Protein AF-A0A969XTC1-F1 (afdb_monomer)

pLDDT: mean 70.66, std 17.31, range [36.25, 94.62]

Sequence (111 aa):
MAYCEKIKRSIEVDVSPEEANQEWTQFIVYTFFLPDQTPSVREAEPDEGLVRMEELGPDRTRVTVDLNYCPQWEDIQDEREIADASRHLDWVLARYKEFLESRRVRMRKAA

Radius of gyration: 15.82 Å; Cα contacts (8 Å, |Δi|>4): 126; chains: 1; bounding box: 40×29×42 Å

Foldseek 3Di:
DFDWDKQKDKDKAQAALVLLVVVVVVLCCVVPPPDDDDDDPPDPPPDDKDWDWDDPDRRMTMIMIIGGDTDPDPPCPDPPVVVVVNVVVVVSVVVSRCVRVVVVVVVVVVD

Secondary structure (DSSP, 8-state):
----EEEEEEEEESS-HHHHHHHHHHHHIIIIIS-SS--------TTSEEEEEEEEETTEEEEEEEEEE--S-TT---HHHHHHHHHHHHHHHHHHHHHHHHHHHHHHH--

Solvent-accessible surface area (backbone atoms only — not comparable to full-atom values): 6701 Å² total; per-residue (Å²): 129,70,69,64,47,80,50,73,51,73,50,78,36,80,38,28,47,67,58,54,54,59,49,48,60,52,50,48,47,55,73,74,71,50,91,81,88,82,95,76,86,80,69,78,74,92,81,51,64,52,76,45,72,41,75,76,47,90,48,23,17,36,44,33,43,37,35,62,47,57,60,94,52,89,82,67,84,45,70,62,55,58,49,49,53,50,53,48,51,52,51,53,53,51,54,50,44,51,54,58,46,55,51,49,58,53,55,67,73,75,110

Nearest PDB structures (foldseek):
  6vxm-assembly1_A  TM=6.511E-01  e=8.957E-02  Arabidopsis thaliana
  6vxn-assembly1_A  TM=5.785E-01  e=4.104E-02  Arabidopsis thaliana
  2wql-assembly1_A  TM=5.773E-01  e=1.162E-01  Daucus carota
  6lyp-assembly1_A  TM=5.821E-01  e=4.555E-01  Arabidopsis thaliana
  3r6p-assembly1_A  TM=6.163E-01  e=3.004E+00  Arabidopsis thaliana

Mean predicted aligned error: 9.91 Å

Structure (mmCIF, N/CA/C/O backbone):
data_AF-A0A969XTC1-F1
#
_entry.id   AF-A0A969XTC1-F1
#
loop_
_atom_site.group_PDB
_atom_site.id
_atom_site.type_symbol
_atom_site.label_atom_id
_atom_site.label_alt_id
_atom_site.label_comp_id
_atom_site.label_asym_id
_atom_site.label_entity_id
_atom_site.label_seq_id
_atom_site.pdbx_PDB_ins_code
_atom_site.Cartn_x
_atom_site.Cartn_y
_atom_site.Cartn_z
_atom_site.occupancy
_atom_site.B_iso_or_equiv
_atom_site.auth_seq_id
_atom_site.auth_comp_id
_atom_site.auth_asym_id
_atom_site.auth_atom_id
_atom_site.pdbx_PDB_model_num
ATOM 1 N N . MET A 1 1 ? 25.330 6.945 -17.212 1.00 48.72 1 MET A N 1
ATOM 2 C CA . MET A 1 1 ? 24.461 7.708 -16.280 1.00 48.72 1 MET A CA 1
ATOM 3 C C . MET A 1 1 ? 23.277 6.809 -15.978 1.00 48.72 1 MET A C 1
ATOM 5 O O . MET A 1 1 ? 22.452 6.628 -16.864 1.00 48.72 1 MET A O 1
ATOM 9 N N . ALA A 1 2 ? 23.237 6.198 -14.792 1.00 54.16 2 ALA A N 1
ATOM 10 C CA . ALA A 1 2 ? 22.122 5.346 -14.386 1.00 54.16 2 ALA A CA 1
ATOM 11 C C . ALA A 1 2 ? 20.817 6.165 -14.391 1.00 54.16 2 ALA A C 1
ATOM 13 O O . ALA A 1 2 ? 20.752 7.238 -13.789 1.00 54.16 2 ALA A O 1
ATOM 14 N N . TYR A 1 3 ? 19.813 5.707 -15.138 1.00 60.09 3 TYR A N 1
ATOM 15 C CA . TYR A 1 3 ? 18.510 6.359 -15.243 1.00 60.09 3 TYR A CA 1
ATOM 16 C C . TYR A 1 3 ? 17.619 5.865 -14.103 1.00 60.09 3 TYR A C 1
ATOM 18 O O . TYR A 1 3 ? 17.188 4.718 -14.128 1.00 60.09 3 TYR A O 1
ATOM 26 N N . CYS A 1 4 ? 1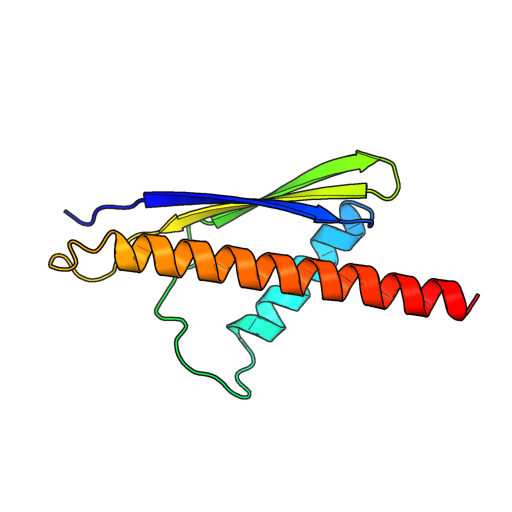7.367 6.704 -13.099 1.00 66.06 4 CYS A N 1
ATOM 27 C CA . CYS A 1 4 ? 16.456 6.363 -12.009 1.00 66.06 4 CYS A CA 1
ATOM 28 C C . CYS A 1 4 ? 15.024 6.799 -12.343 1.00 66.06 4 CYS A C 1
ATOM 30 O O . CYS A 1 4 ? 14.796 7.963 -12.679 1.00 66.06 4 CYS A O 1
ATOM 32 N N . GLU A 1 5 ? 14.066 5.884 -12.209 1.00 71.12 5 GLU A N 1
ATOM 33 C CA . GLU A 1 5 ? 12.640 6.135 -12.422 1.00 71.12 5 GLU A CA 1
ATOM 34 C C . GLU A 1 5 ? 11.890 6.144 -11.086 1.00 71.12 5 GLU A C 1
ATOM 36 O O . GLU A 1 5 ? 12.074 5.270 -10.235 1.00 71.12 5 GLU A O 1
ATOM 41 N N . LYS A 1 6 ? 10.985 7.112 -10.910 1.00 74.56 6 LYS A N 1
ATOM 42 C CA . LYS A 1 6 ? 10.124 7.181 -9.723 1.00 74.56 6 LYS A CA 1
ATOM 43 C C . LYS A 1 6 ? 8.865 6.348 -9.923 1.00 74.56 6 LYS A C 1
ATOM 45 O O . LYS A 1 6 ? 7.954 6.744 -10.649 1.00 74.56 6 LYS A O 1
ATOM 50 N N . ILE A 1 7 ? 8.778 5.227 -9.217 1.00 78.75 7 ILE A N 1
ATOM 51 C CA . ILE A 1 7 ? 7.616 4.342 -9.224 1.00 78.75 7 ILE A CA 1
ATOM 52 C C . ILE A 1 7 ? 6.756 4.656 -8.001 1.00 78.75 7 ILE A C 1
ATOM 54 O O . ILE A 1 7 ? 7.129 4.381 -6.863 1.00 78.75 7 ILE A O 1
ATOM 58 N N . LYS A 1 8 ? 5.562 5.204 -8.239 1.00 84.06 8 LYS A N 1
ATOM 59 C CA . LYS A 1 8 ? 4.586 5.505 -7.186 1.00 84.06 8 LYS A CA 1
ATOM 60 C C . LYS A 1 8 ? 3.361 4.607 -7.299 1.00 84.06 8 LYS A C 1
ATOM 62 O O . LYS A 1 8 ? 2.726 4.546 -8.359 1.00 84.06 8 LYS A O 1
ATOM 67 N N . ARG A 1 9 ? 2.990 3.963 -6.191 1.00 87.25 9 ARG A N 1
ATOM 68 C CA . ARG A 1 9 ? 1.772 3.150 -6.071 1.00 87.25 9 ARG A CA 1
ATOM 69 C C . ARG A 1 9 ? 1.043 3.413 -4.771 1.00 87.25 9 ARG A C 1
ATOM 71 O O . ARG A 1 9 ? 1.660 3.737 -3.761 1.00 87.25 9 ARG A O 1
ATOM 78 N N . SER A 1 10 ? -0.278 3.292 -4.810 1.00 90.19 10 SER A N 1
ATOM 79 C CA . SER A 1 10 ? -1.122 3.489 -3.641 1.00 90.19 10 SER A CA 1
ATOM 80 C C . SER A 1 10 ? -2.253 2.477 -3.574 1.00 90.19 10 SER A C 1
ATOM 82 O O . SER A 1 10 ? -2.790 2.043 -4.592 1.00 90.19 10 SER A O 1
ATOM 84 N N . ILE A 1 11 ? -2.623 2.129 -2.348 1.00 93.00 11 ILE A N 1
ATOM 85 C CA . ILE A 1 11 ? -3.764 1.277 -2.022 1.00 93.00 11 ILE A CA 1
ATOM 86 C C . ILE A 1 11 ? -4.555 1.909 -0.881 1.00 93.00 11 ILE A C 1
ATOM 88 O O . ILE A 1 11 ? -4.010 2.648 -0.063 1.00 93.00 11 ILE A O 1
ATOM 92 N N . GLU A 1 12 ? -5.842 1.598 -0.804 1.00 94.56 12 GLU A N 1
ATOM 93 C CA . GLU A 1 12 ? -6.670 1.915 0.359 1.00 94.56 12 GLU A CA 1
ATOM 94 C C . GLU A 1 12 ? -6.879 0.637 1.166 1.00 94.56 12 GLU A C 1
ATOM 96 O O . GLU A 1 12 ? -7.240 -0.398 0.599 1.00 94.56 12 GLU A O 1
ATOM 101 N N . VAL A 1 13 ? -6.641 0.710 2.471 1.00 92.19 13 VAL A N 1
ATOM 102 C CA . VAL A 1 13 ? -6.779 -0.402 3.414 1.00 92.19 13 VAL A CA 1
ATOM 103 C C . VAL A 1 13 ? -7.771 -0.033 4.507 1.00 92.19 13 VAL A C 1
ATOM 105 O O . VAL A 1 13 ? -7.798 1.105 4.984 1.00 92.19 13 VAL A O 1
ATOM 108 N N . ASP A 1 14 ? -8.572 -1.008 4.919 1.00 92.31 14 ASP A N 1
ATOM 109 C CA . ASP A 1 14 ? -9.565 -0.833 5.975 1.00 92.31 14 ASP A CA 1
ATOM 110 C C . ASP A 1 14 ? -8.947 -1.119 7.349 1.00 92.31 14 ASP A C 1
ATOM 112 O O . ASP A 1 14 ? -9.392 -2.023 8.056 1.00 92.31 14 ASP A O 1
ATOM 116 N N . VAL A 1 15 ? -7.899 -0.379 7.720 1.00 88.88 15 VAL A N 1
ATOM 117 C CA . VAL A 1 15 ? -7.300 -0.330 9.068 1.00 88.88 15 VAL A CA 1
ATOM 118 C C . VAL A 1 15 ? -6.888 1.109 9.402 1.00 88.88 15 VAL A C 1
ATOM 120 O O . VAL A 1 15 ? -6.800 1.954 8.504 1.00 88.88 15 VAL A O 1
ATOM 123 N N . SER A 1 16 ? -6.641 1.404 10.682 1.00 90.44 16 SER A N 1
ATOM 124 C CA . SER A 1 16 ? -6.140 2.720 11.100 1.00 90.44 16 SER A CA 1
ATOM 125 C C . SER A 1 16 ? -4.708 2.965 10.586 1.00 90.44 16 SER A C 1
ATOM 127 O O . SER A 1 16 ? -3.979 2.001 10.318 1.00 90.44 16 SER A O 1
ATOM 129 N N . PRO A 1 17 ? -4.260 4.231 10.472 1.00 87.69 17 PRO A N 1
ATOM 130 C CA . PRO A 1 17 ? -2.906 4.528 10.003 1.00 87.69 17 PRO A CA 1
ATOM 131 C C . PRO A 1 17 ? -1.816 3.956 10.911 1.00 87.69 17 PRO A C 1
ATOM 133 O O . PRO A 1 17 ? -0.748 3.574 10.437 1.00 87.69 17 PRO A O 1
ATOM 136 N N . GLU A 1 18 ? -2.093 3.870 12.214 1.00 86.88 18 GLU A N 1
ATOM 137 C CA . GLU A 1 18 ? -1.184 3.283 13.195 1.00 86.88 18 GLU A CA 1
ATOM 138 C C . GLU A 1 18 ? -0.996 1.780 12.954 1.00 86.88 18 GLU A C 1
ATOM 140 O O . GLU A 1 18 ? 0.141 1.315 12.861 1.00 86.88 18 GLU A O 1
ATOM 145 N N . GLU A 1 19 ? -2.093 1.037 12.772 1.00 86.81 19 GLU A N 1
ATOM 146 C CA . GLU A 1 19 ? -2.059 -0.401 12.478 1.00 86.81 19 GLU A CA 1
ATOM 147 C C . GLU A 1 19 ? -1.365 -0.658 11.131 1.00 86.81 19 GLU A C 1
ATOM 149 O O . GLU A 1 19 ? -0.459 -1.487 11.044 1.00 86.81 19 GLU A O 1
ATOM 154 N N . ALA A 1 20 ? -1.691 0.132 10.100 1.00 86.69 20 ALA A N 1
ATOM 155 C CA . ALA A 1 20 ? -1.016 0.067 8.804 1.00 86.69 20 ALA A CA 1
ATOM 156 C C . ALA A 1 20 ? 0.493 0.355 8.896 1.00 86.69 20 ALA A C 1
ATOM 158 O O . ALA A 1 20 ? 1.269 -0.210 8.132 1.00 86.69 20 ALA A O 1
ATOM 159 N N . ASN A 1 21 ? 0.945 1.229 9.793 1.00 85.56 21 ASN A N 1
ATOM 160 C CA . ASN A 1 21 ? 2.369 1.525 9.940 1.00 85.56 21 ASN A CA 1
ATOM 161 C C . ASN A 1 21 ? 3.121 0.418 10.700 1.00 85.56 21 ASN A C 1
ATOM 163 O O . ASN A 1 21 ? 4.220 0.017 10.308 1.00 85.56 21 ASN A O 1
ATOM 167 N N . GLN A 1 22 ? 2.524 -0.097 11.777 1.00 84.50 22 GLN A N 1
ATOM 168 C CA . GLN A 1 22 ? 3.113 -1.171 12.583 1.00 84.50 22 GLN A CA 1
ATOM 169 C C . GLN A 1 22 ? 3.299 -2.455 11.762 1.00 84.50 22 GLN A C 1
ATOM 171 O O . GLN A 1 22 ? 4.363 -3.078 11.793 1.00 84.50 22 GLN A O 1
ATOM 176 N N . GLU A 1 23 ? 2.284 -2.822 10.985 1.00 81.94 23 GLU A N 1
ATOM 177 C CA . GLU A 1 23 ? 2.268 -4.059 10.206 1.00 81.94 23 GLU A CA 1
ATOM 178 C C . GLU A 1 23 ? 3.134 -3.972 8.941 1.00 81.94 23 GLU A C 1
ATOM 180 O O . GLU A 1 23 ? 3.704 -4.982 8.527 1.00 81.94 23 GLU A O 1
ATOM 185 N N . TRP A 1 24 ? 3.328 -2.777 8.367 1.00 82.00 24 TRP A N 1
ATOM 186 C CA . TRP A 1 24 ? 4.229 -2.574 7.225 1.00 82.00 24 TRP A CA 1
ATOM 187 C C . TRP A 1 24 ? 5.658 -3.013 7.555 1.00 82.00 24 TRP A C 1
ATOM 189 O O . TRP A 1 24 ? 6.291 -3.739 6.787 1.00 82.00 24 TRP A O 1
ATOM 199 N N . THR A 1 25 ? 6.144 -2.635 8.741 1.00 72.44 25 THR A N 1
ATOM 200 C CA . THR A 1 25 ? 7.478 -3.020 9.223 1.00 72.44 25 THR A CA 1
ATOM 201 C C . THR A 1 25 ? 7.620 -4.540 9.307 1.00 72.44 25 THR A C 1
ATOM 203 O O . THR A 1 25 ? 8.620 -5.099 8.858 1.00 72.44 25 THR A O 1
ATOM 206 N N . GLN A 1 26 ? 6.605 -5.232 9.835 1.00 62.62 26 GLN A N 1
ATOM 207 C CA . GLN A 1 26 ? 6.617 -6.693 9.925 1.00 62.62 26 GLN A CA 1
ATOM 208 C C . GLN A 1 26 ? 6.563 -7.338 8.538 1.00 62.62 26 GLN A C 1
ATOM 210 O O . GLN A 1 26 ? 7.337 -8.248 8.247 1.00 62.62 26 GLN A O 1
ATOM 215 N N . PHE A 1 27 ? 5.690 -6.843 7.663 1.00 67.81 27 PHE A N 1
ATOM 216 C CA . PHE A 1 27 ? 5.518 -7.358 6.312 1.00 67.81 27 PHE A CA 1
ATOM 217 C C . PHE A 1 27 ? 6.804 -7.258 5.482 1.00 67.81 27 PHE A C 1
ATOM 219 O O . PHE A 1 27 ? 7.156 -8.227 4.811 1.00 67.81 27 PHE A O 1
ATOM 226 N N . ILE A 1 28 ? 7.543 -6.145 5.570 1.00 66.31 28 ILE A N 1
ATOM 227 C CA . ILE A 1 28 ? 8.838 -5.999 4.889 1.00 66.31 28 ILE A CA 1
ATOM 228 C C . ILE A 1 28 ? 9.861 -7.011 5.415 1.00 66.31 28 ILE A C 1
ATOM 230 O O . ILE A 1 28 ? 10.515 -7.682 4.619 1.00 66.31 28 IL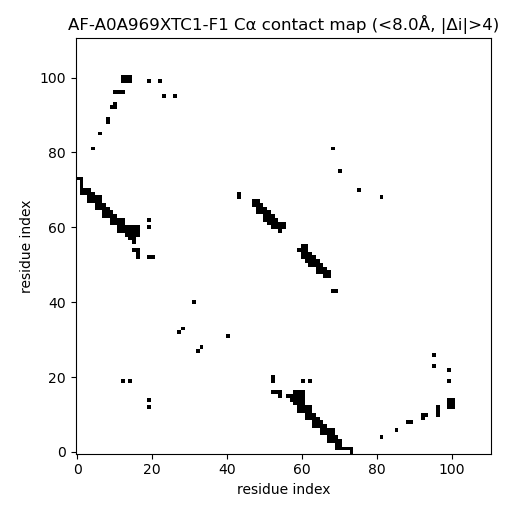E A O 1
ATOM 234 N N . VAL A 1 29 ? 9.971 -7.184 6.736 1.00 55.53 29 VAL A N 1
ATOM 235 C CA . VAL A 1 29 ? 10.903 -8.156 7.337 1.00 55.53 29 VAL A CA 1
ATOM 236 C C . VAL A 1 29 ? 10.588 -9.584 6.882 1.00 55.53 29 VAL A C 1
ATOM 238 O O . VAL A 1 29 ? 11.487 -10.310 6.461 1.00 55.53 29 VAL A O 1
ATOM 241 N N . TYR A 1 30 ? 9.315 -9.982 6.897 1.00 51.31 30 TYR A N 1
ATOM 242 C CA . TYR A 1 30 ? 8.913 -11.324 6.470 1.00 51.31 30 TYR A CA 1
ATOM 243 C C . TYR A 1 30 ? 9.025 -11.544 4.958 1.00 51.31 30 TYR A C 1
ATOM 245 O O . TYR A 1 30 ? 9.360 -12.646 4.540 1.00 51.31 30 TYR A O 1
ATOM 253 N N . THR A 1 31 ? 8.756 -10.524 4.142 1.00 56.03 31 THR A N 1
ATOM 254 C CA . THR A 1 31 ? 8.730 -10.658 2.675 1.00 56.03 31 THR A CA 1
ATOM 255 C C . THR A 1 31 ? 10.121 -10.543 2.057 1.00 56.03 31 THR A C 1
ATOM 257 O O . THR A 1 31 ? 10.415 -11.242 1.092 1.00 56.03 31 THR A O 1
ATOM 260 N N . PHE A 1 32 ? 10.985 -9.683 2.604 1.00 54.06 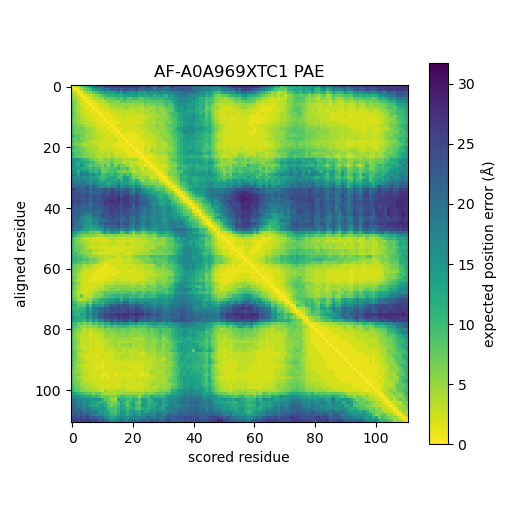32 PHE A N 1
ATOM 261 C CA . PHE A 1 32 ? 12.288 -9.373 2.008 1.00 54.06 32 PHE A CA 1
ATOM 262 C C . PHE A 1 32 ? 13.482 -9.982 2.755 1.00 54.06 32 PHE A C 1
ATOM 264 O O . PHE A 1 32 ? 14.512 -10.212 2.128 1.00 54.06 32 PHE A O 1
ATOM 271 N N . PHE A 1 33 ? 13.372 -10.272 4.060 1.00 42.47 33 PHE A N 1
ATOM 272 C CA . PHE A 1 33 ? 14.525 -10.677 4.883 1.00 42.47 33 PHE A CA 1
ATOM 273 C C . PHE A 1 33 ? 14.477 -12.117 5.420 1.00 42.47 33 PHE A C 1
ATOM 275 O O . PHE A 1 33 ? 15.498 -12.608 5.901 1.00 42.47 33 PHE A O 1
ATOM 282 N N . LEU A 1 34 ? 13.343 -12.820 5.325 1.00 43.34 34 LEU A N 1
ATOM 283 C CA . LEU A 1 34 ? 13.212 -14.225 5.736 1.00 43.34 34 LEU A CA 1
ATOM 284 C C . LEU A 1 34 ? 12.915 -15.102 4.505 1.00 43.34 34 LEU A C 1
ATOM 286 O O . LEU A 1 34 ? 11.759 -15.234 4.108 1.00 43.34 34 LEU A O 1
ATOM 290 N N . PRO A 1 35 ? 13.944 -15.677 3.854 1.00 43.91 35 PRO A N 1
ATOM 291 C CA . PRO A 1 35 ? 13.7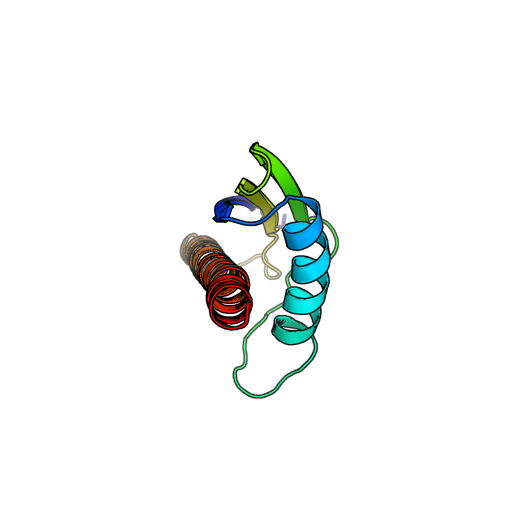71 -16.379 2.597 1.00 43.91 35 PRO A CA 1
ATOM 292 C C . PRO A 1 35 ? 13.306 -17.813 2.855 1.00 43.91 35 PRO A C 1
ATOM 294 O O . PRO A 1 35 ? 14.120 -18.694 3.098 1.00 43.91 35 PRO A O 1
ATOM 297 N N . ASP A 1 36 ? 12.008 -18.064 2.712 1.00 41.81 36 ASP A N 1
ATOM 298 C CA . ASP A 1 36 ? 11.528 -19.388 2.324 1.00 41.81 36 ASP A CA 1
ATOM 299 C C . ASP A 1 36 ? 10.678 -19.260 1.051 1.00 41.81 36 ASP A C 1
ATOM 301 O O . ASP A 1 36 ? 9.483 -18.982 1.076 1.00 41.81 36 ASP A O 1
ATOM 305 N N . GLN A 1 37 ? 11.356 -19.511 -0.075 1.00 41.00 37 GLN A N 1
ATOM 306 C CA . GLN A 1 37 ? 10.805 -19.861 -1.391 1.00 41.00 37 GLN A CA 1
ATOM 307 C C . GLN A 1 37 ? 10.189 -18.740 -2.251 1.00 41.00 37 GLN A C 1
ATOM 309 O O . GLN A 1 37 ? 8.991 -18.739 -2.508 1.00 41.00 37 GLN A O 1
ATOM 314 N N . THR A 1 38 ? 11.018 -17.865 -2.835 1.00 40.72 38 THR A N 1
ATOM 315 C CA . THR A 1 38 ? 11.196 -17.718 -4.310 1.00 40.72 38 THR A CA 1
ATOM 316 C C . THR A 1 38 ? 12.243 -16.632 -4.632 1.00 40.72 38 THR A C 1
ATOM 318 O O . THR A 1 38 ? 12.199 -15.558 -4.038 1.00 40.72 38 THR A O 1
ATOM 321 N N . PRO A 1 39 ? 13.203 -16.872 -5.551 1.00 40.41 39 PRO A N 1
ATOM 322 C CA . PRO A 1 39 ? 14.282 -15.930 -5.832 1.00 40.41 39 PRO A CA 1
ATOM 323 C C . PRO A 1 39 ? 13.921 -14.969 -6.974 1.00 40.41 39 PRO A C 1
ATOM 325 O O . PRO A 1 39 ? 13.720 -15.418 -8.096 1.00 40.41 39 PRO A O 1
ATOM 328 N N . SER A 1 40 ? 13.904 -13.661 -6.696 1.00 36.25 40 SER A N 1
ATOM 329 C CA . SER A 1 40 ? 14.622 -12.622 -7.468 1.00 36.25 40 SER A CA 1
ATOM 330 C C . SER A 1 40 ? 14.254 -11.219 -6.965 1.00 36.25 40 SER A C 1
ATOM 332 O O . SER A 1 40 ? 13.677 -10.413 -7.691 1.00 36.25 40 SER A O 1
ATOM 334 N N . VAL A 1 41 ? 14.599 -10.903 -5.716 1.00 42.50 41 VAL A N 1
ATOM 335 C CA . VAL A 1 41 ? 14.750 -9.500 -5.308 1.00 42.50 41 VAL A CA 1
ATOM 336 C C . VAL A 1 41 ? 16.162 -9.108 -5.715 1.00 42.50 41 VAL A C 1
ATOM 338 O O . VAL A 1 41 ? 17.121 -9.349 -4.987 1.00 42.50 41 VAL A O 1
ATOM 341 N N . ARG A 1 42 ? 16.309 -8.598 -6.936 1.00 41.62 42 ARG A N 1
ATOM 342 C CA . ARG A 1 42 ? 17.549 -7.946 -7.348 1.00 41.62 42 ARG A CA 1
ATOM 343 C C . ARG A 1 42 ? 17.462 -6.483 -6.935 1.00 41.62 42 ARG A C 1
ATOM 345 O O . ARG A 1 42 ? 16.929 -5.659 -7.661 1.00 41.62 42 ARG A O 1
ATOM 352 N N . GLU A 1 43 ? 17.933 -6.254 -5.711 1.00 40.19 43 GLU A N 1
ATOM 353 C CA . GLU A 1 43 ? 18.505 -5.000 -5.208 1.00 40.19 43 GLU A CA 1
ATOM 354 C C . GLU A 1 43 ? 17.692 -3.745 -5.542 1.00 40.19 43 GLU A C 1
ATOM 356 O O . GLU A 1 43 ? 18.082 -2.917 -6.358 1.00 40.19 43 GLU A O 1
ATOM 361 N N . ALA A 1 44 ? 16.570 -3.576 -4.840 1.00 41.56 44 ALA A N 1
ATOM 362 C CA . ALA A 1 44 ? 16.188 -2.229 -4.445 1.00 41.56 44 ALA A CA 1
ATOM 363 C C . ALA A 1 44 ? 17.190 -1.809 -3.363 1.00 41.56 44 ALA A C 1
ATOM 365 O O . ALA A 1 44 ? 17.138 -2.330 -2.246 1.00 41.56 44 ALA A O 1
ATOM 366 N N . GLU A 1 45 ? 18.150 -0.949 -3.703 1.00 37.31 45 GLU A N 1
ATOM 367 C CA . GLU A 1 45 ? 18.991 -0.329 -2.683 1.00 37.31 45 GLU A CA 1
ATOM 368 C C . GLU A 1 45 ? 18.070 0.427 -1.695 1.00 37.31 45 GLU A C 1
ATOM 370 O O . GLU A 1 45 ? 17.194 1.183 -2.128 1.00 37.31 45 GLU A O 1
ATOM 375 N N . PRO A 1 46 ? 18.177 0.161 -0.380 1.00 41.59 46 PRO A N 1
ATOM 376 C CA . PRO A 1 46 ? 17.166 0.476 0.640 1.00 41.59 46 PRO A CA 1
ATOM 377 C C . PRO A 1 46 ? 17.022 1.968 1.004 1.00 41.59 46 PRO A C 1
ATOM 379 O O . PRO A 1 46 ? 16.418 2.296 2.029 1.00 41.59 46 PRO A O 1
ATOM 382 N N . ASP A 1 47 ? 17.529 2.876 0.172 1.00 41.81 47 ASP A N 1
ATOM 383 C CA . ASP A 1 47 ? 17.870 4.231 0.602 1.00 41.81 47 ASP A CA 1
ATOM 384 C C . ASP A 1 47 ? 16.851 5.297 0.166 1.00 41.81 47 ASP A C 1
ATOM 386 O O . ASP A 1 47 ? 16.803 6.360 0.779 1.00 41.81 47 ASP A O 1
ATOM 390 N N . GLU A 1 48 ? 15.981 5.049 -0.821 1.00 50.25 48 GLU A N 1
ATOM 391 C CA . GLU A 1 48 ? 15.004 6.059 -1.273 1.00 50.25 48 GLU A CA 1
ATOM 392 C C . GLU A 1 48 ? 13.649 5.451 -1.672 1.00 50.25 48 GLU A C 1
ATOM 394 O O . GLU A 1 48 ? 13.189 5.528 -2.813 1.00 50.25 48 GLU A O 1
ATOM 399 N N . GLY A 1 49 ? 12.984 4.844 -0.687 1.00 58.22 49 GLY A N 1
ATOM 400 C CA . GLY A 1 49 ? 11.571 4.479 -0.752 1.00 58.22 49 GLY A CA 1
ATOM 401 C C . GLY A 1 49 ? 10.776 5.162 0.365 1.00 58.22 49 GLY A C 1
ATOM 402 O O . GLY A 1 49 ? 10.935 4.789 1.524 1.00 58.22 49 GLY A O 1
ATOM 403 N N . LEU A 1 50 ? 9.915 6.145 0.074 1.00 71.00 50 LEU A N 1
ATOM 404 C CA . LEU A 1 50 ? 9.063 6.766 1.100 1.00 71.00 50 LEU A CA 1
ATOM 405 C C . LEU A 1 50 ? 7.698 6.078 1.138 1.00 71.00 50 LEU A C 1
ATOM 407 O O . LEU A 1 50 ? 6.944 6.110 0.163 1.00 71.00 50 LEU A O 1
ATOM 411 N N . VAL A 1 51 ? 7.344 5.535 2.301 1.00 81.75 51 VAL A N 1
ATOM 412 C CA . VAL A 1 51 ? 5.991 5.040 2.567 1.00 81.75 51 VAL A CA 1
ATOM 413 C C . VAL A 1 51 ? 5.211 6.110 3.310 1.00 81.75 51 VAL A C 1
ATOM 415 O O . VAL A 1 51 ? 5.657 6.632 4.330 1.00 81.75 51 VAL A O 1
ATOM 418 N N . ARG A 1 52 ? 4.042 6.463 2.784 1.00 84.44 52 ARG A N 1
ATOM 419 C CA . ARG A 1 52 ? 3.148 7.464 3.364 1.00 84.44 52 ARG A CA 1
ATOM 420 C C . ARG A 1 52 ? 1.837 6.798 3.738 1.00 84.44 52 ARG A C 1
ATOM 422 O O . ARG A 1 52 ? 1.241 6.114 2.908 1.00 84.44 52 ARG A O 1
ATOM 429 N N . MET A 1 53 ? 1.394 7.046 4.963 1.00 87.62 53 MET A N 1
ATOM 430 C CA . MET A 1 53 ? 0.092 6.626 5.467 1.00 87.62 53 MET A CA 1
ATOM 431 C C . MET A 1 53 ? -0.780 7.872 5.595 1.00 87.62 53 MET A C 1
ATOM 433 O O . MET A 1 53 ? -0.474 8.765 6.382 1.00 87.62 53 MET A O 1
ATOM 437 N N . GLU A 1 54 ? -1.837 7.957 4.800 1.00 90.31 54 GLU A N 1
ATOM 438 C CA . GLU A 1 54 ? -2.793 9.062 4.841 1.00 90.31 54 GLU A CA 1
ATOM 439 C C . GLU A 1 54 ? -4.100 8.566 5.461 1.00 90.31 54 GLU A C 1
ATOM 441 O O . GLU A 1 54 ? -4.696 7.597 4.986 1.00 90.31 54 GLU A O 1
ATOM 446 N N . GLU A 1 55 ? -4.558 9.222 6.525 1.00 93.12 55 GLU A N 1
ATOM 447 C CA . GLU A 1 55 ? -5.837 8.899 7.154 1.00 93.12 55 GLU A CA 1
ATOM 448 C C . GLU A 1 55 ? -6.998 9.296 6.230 1.00 93.12 55 GLU A C 1
ATOM 450 O O . GLU A 1 55 ? -7.140 10.458 5.849 1.00 93.12 55 GLU A O 1
ATOM 455 N N . LEU A 1 56 ? -7.839 8.324 5.870 1.00 92.81 56 LEU A N 1
ATOM 456 C CA . LEU A 1 56 ? -9.099 8.549 5.150 1.00 92.81 56 LEU A CA 1
ATOM 457 C C . LEU A 1 56 ? -10.319 8.470 6.085 1.00 92.81 56 LEU A C 1
ATOM 459 O O . LEU A 1 56 ? -11.433 8.806 5.682 1.00 92.81 56 LEU A O 1
ATOM 463 N N . GLY A 1 57 ? -10.117 7.996 7.316 1.00 88.50 57 GLY A N 1
ATOM 464 C CA . GLY A 1 57 ? -11.104 7.871 8.382 1.00 88.50 57 GLY A CA 1
ATOM 465 C C . GLY A 1 57 ? -10.553 7.030 9.543 1.00 88.50 57 GLY A C 1
ATOM 466 O O . GLY A 1 57 ? -9.471 6.459 9.414 1.00 88.50 57 GLY A O 1
ATOM 467 N N . PRO A 1 58 ? -11.317 6.864 10.641 1.00 82.62 58 PRO A N 1
ATOM 468 C CA . PRO A 1 58 ? -10.837 6.214 11.872 1.00 82.62 58 PRO A CA 1
ATOM 469 C C . PRO A 1 58 ? -10.351 4.770 11.668 1.00 82.62 58 PRO A C 1
ATOM 471 O O . PRO A 1 58 ? -9.529 4.266 12.425 1.00 82.62 58 PRO A O 1
ATOM 474 N N . ASP A 1 59 ? -10.844 4.120 10.617 1.00 89.25 59 ASP A N 1
ATOM 475 C CA . ASP A 1 59 ? -10.593 2.722 10.283 1.00 89.25 59 ASP A CA 1
ATOM 476 C C . ASP A 1 59 ? -10.134 2.541 8.833 1.00 89.25 59 ASP A C 1
ATOM 478 O O . ASP A 1 59 ? -10.253 1.440 8.294 1.00 89.25 59 ASP A O 1
ATOM 482 N N . ARG A 1 60 ? -9.681 3.618 8.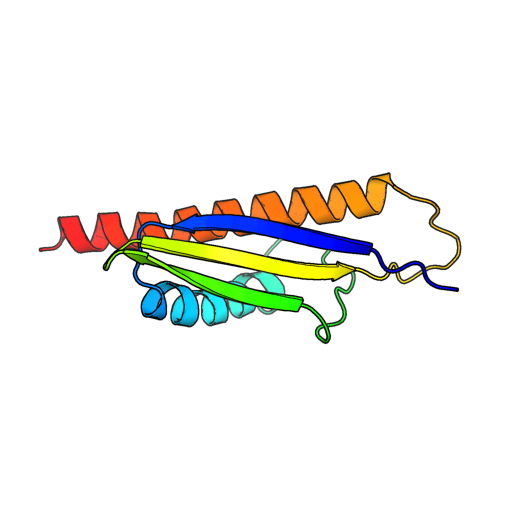180 1.00 91.94 60 ARG A N 1
ATOM 483 C CA . ARG A 1 60 ? -9.368 3.609 6.753 1.00 91.94 60 ARG A CA 1
ATOM 484 C C . ARG A 1 60 ? -8.137 4.446 6.456 1.00 91.94 60 ARG A C 1
ATOM 486 O O . ARG A 1 60 ? -8.080 5.627 6.792 1.00 91.94 60 ARG A O 1
ATOM 493 N N . THR A 1 61 ? -7.193 3.850 5.743 1.00 93.62 61 THR A N 1
ATOM 494 C CA . THR A 1 61 ? -5.895 4.459 5.451 1.00 93.62 61 THR A CA 1
ATOM 495 C C . THR A 1 61 ? -5.563 4.298 3.981 1.00 93.62 61 THR A C 1
ATOM 497 O O . THR A 1 61 ? -5.795 3.243 3.393 1.00 93.62 61 THR A O 1
ATOM 500 N N . ARG A 1 62 ? -4.985 5.329 3.373 1.00 94.62 62 ARG A N 1
ATOM 501 C CA . ARG A 1 62 ? -4.306 5.211 2.088 1.00 94.62 62 ARG A CA 1
ATOM 502 C C . ARG A 1 62 ? -2.821 5.007 2.331 1.00 94.62 62 ARG A C 1
ATOM 504 O O . ARG A 1 62 ? -2.164 5.852 2.927 1.00 94.62 62 ARG A O 1
ATOM 511 N N . VAL A 1 63 ? -2.306 3.888 1.844 1.00 90.81 63 VAL A N 1
ATOM 512 C CA . VAL A 1 63 ? -0.882 3.559 1.869 1.00 90.81 63 VAL A CA 1
ATOM 513 C C . VAL A 1 63 ? -0.311 3.914 0.509 1.00 90.81 63 VAL A C 1
ATOM 515 O O . VAL A 1 63 ? -0.796 3.414 -0.504 1.00 90.81 63 VAL A O 1
ATOM 518 N N . THR A 1 64 ? 0.705 4.767 0.476 1.00 88.06 64 THR A N 1
ATOM 519 C CA . THR A 1 64 ? 1.406 5.160 -0.747 1.00 88.06 64 THR A CA 1
ATOM 520 C C . THR A 1 64 ? 2.879 4.807 -0.621 1.00 88.06 64 THR A C 1
ATOM 522 O O . THR A 1 64 ? 3.531 5.261 0.314 1.00 88.06 64 THR A O 1
ATOM 525 N N . VAL A 1 65 ? 3.411 4.055 -1.579 1.00 85.12 65 VAL A N 1
ATOM 526 C CA . VAL A 1 65 ? 4.841 3.757 -1.703 1.00 85.12 65 VAL A CA 1
ATOM 527 C C . VAL A 1 65 ? 5.400 4.544 -2.878 1.00 85.12 65 VAL A C 1
ATOM 529 O O . VAL A 1 65 ? 4.847 4.509 -3.979 1.00 85.12 65 VAL A O 1
ATOM 532 N N . ASP A 1 66 ? 6.471 5.278 -2.616 1.00 78.50 66 ASP A N 1
ATOM 533 C CA . ASP A 1 66 ? 7.218 6.081 -3.579 1.00 78.50 66 ASP A CA 1
ATOM 534 C C . ASP A 1 66 ? 8.637 5.521 -3.644 1.00 78.50 66 ASP A C 1
ATOM 536 O O . ASP A 1 66 ? 9.395 5.710 -2.698 1.00 78.50 66 ASP A O 1
ATOM 540 N N . LEU A 1 67 ? 8.948 4.762 -4.694 1.00 75.12 67 LEU A N 1
ATOM 541 C CA . LEU A 1 67 ? 10.222 4.074 -4.890 1.00 75.12 67 LEU A CA 1
ATOM 542 C C . LEU A 1 67 ? 11.045 4.807 -5.951 1.00 75.12 67 LEU A C 1
ATOM 544 O O . LEU A 1 67 ? 10.592 4.954 -7.087 1.00 75.12 67 LEU A O 1
ATOM 548 N N . ASN A 1 68 ? 12.265 5.213 -5.608 1.00 67.69 68 ASN A N 1
ATOM 549 C CA . ASN A 1 68 ? 13.245 5.666 -6.588 1.00 67.69 68 ASN A CA 1
ATOM 550 C C . ASN A 1 68 ? 14.023 4.448 -7.114 1.00 67.69 68 ASN A C 1
ATOM 552 O O . ASN A 1 68 ? 14.938 3.958 -6.459 1.00 67.69 68 ASN A O 1
ATOM 556 N N . TYR A 1 69 ? 13.611 3.899 -8.258 1.00 68.75 69 TYR A N 1
ATOM 557 C CA . TYR A 1 69 ? 14.206 2.690 -8.824 1.00 68.75 69 TYR A CA 1
ATOM 558 C C . TYR A 1 69 ? 15.343 3.048 -9.785 1.00 68.75 69 TYR A 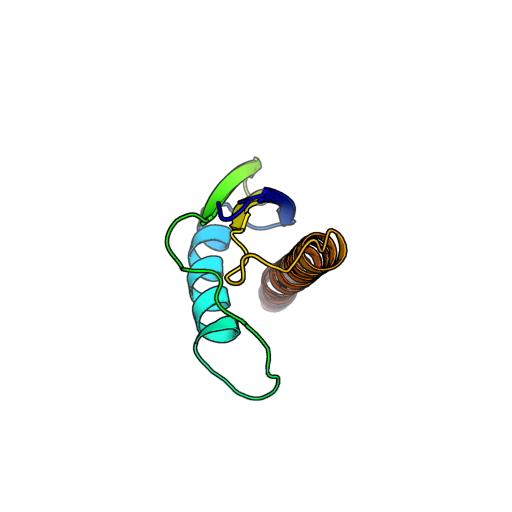C 1
ATOM 560 O O . TYR A 1 69 ? 15.102 3.631 -10.840 1.00 68.75 69 TYR A O 1
ATOM 568 N N . CYS A 1 70 ? 16.573 2.672 -9.435 1.00 64.25 70 CYS A N 1
ATOM 569 C CA . CYS A 1 70 ? 17.759 2.845 -10.270 1.00 64.25 70 CYS A CA 1
ATOM 570 C C . CYS A 1 70 ? 18.244 1.463 -10.750 1.00 64.25 70 CYS A C 1
ATOM 572 O O . CYS A 1 70 ? 18.719 0.677 -9.930 1.00 64.25 70 CYS A O 1
ATOM 574 N N . PRO A 1 71 ? 18.140 1.128 -12.047 1.00 61.09 71 PRO A N 1
ATOM 575 C CA . PRO A 1 71 ? 18.666 -0.121 -12.564 1.00 61.09 71 PRO A CA 1
ATOM 576 C C . PRO A 1 71 ? 20.191 -0.157 -12.411 1.00 61.09 71 PRO A C 1
ATOM 578 O O . PRO A 1 71 ? 20.903 0.796 -12.725 1.00 61.09 71 PRO A O 1
ATOM 581 N N . GLN A 1 72 ? 20.683 -1.297 -11.936 1.00 55.19 72 GLN A N 1
ATOM 582 C CA . GLN A 1 72 ? 22.085 -1.539 -11.574 1.00 55.19 72 GLN A CA 1
ATOM 583 C C . GLN A 1 72 ? 23.052 -1.630 -12.778 1.00 55.19 72 GLN A C 1
ATOM 585 O O . GLN A 1 72 ? 24.266 -1.662 -12.587 1.00 55.19 72 GLN A O 1
ATOM 590 N N . TRP A 1 73 ? 22.547 -1.695 -14.017 1.00 55.50 73 TRP A N 1
ATOM 591 C CA . TRP A 1 73 ? 23.339 -1.977 -15.223 1.00 55.50 73 TRP A CA 1
ATOM 592 C C . TRP A 1 73 ? 23.065 -0.907 -16.293 1.00 55.50 73 TRP A C 1
ATOM 594 O O . TRP A 1 73 ? 21.916 -0.704 -16.680 1.00 55.50 73 TRP A O 1
ATOM 604 N N . GLU A 1 74 ? 24.114 -0.235 -16.789 1.00 53.31 74 GLU A N 1
ATOM 605 C CA . GLU A 1 74 ? 24.010 0.912 -17.720 1.00 53.31 74 GLU A CA 1
ATOM 606 C C . GLU A 1 74 ? 23.460 0.557 -19.120 1.00 53.31 74 GLU A C 1
ATOM 608 O O . GLU A 1 74 ? 23.080 1.455 -19.872 1.00 53.31 74 GLU A O 1
ATOM 613 N N . ASP A 1 75 ? 23.356 -0.735 -19.448 1.00 51.72 75 ASP A N 1
ATOM 614 C CA . ASP A 1 75 ? 22.988 -1.232 -20.784 1.00 51.72 75 ASP A CA 1
ATOM 615 C C . ASP A 1 75 ? 21.528 -1.711 -20.881 1.00 51.72 75 ASP A C 1
ATOM 617 O O . ASP A 1 75 ? 21.058 -2.118 -21.948 1.00 51.72 75 ASP A O 1
ATOM 621 N N . ILE A 1 76 ? 20.793 -1.675 -19.769 1.00 53.00 76 ILE A N 1
ATOM 622 C CA . ILE A 1 76 ? 19.384 -2.054 -19.715 1.00 53.00 76 ILE A CA 1
ATOM 623 C C . ILE A 1 76 ? 18.545 -0.834 -20.120 1.00 53.00 76 ILE A C 1
ATOM 625 O O . ILE A 1 76 ? 18.168 -0.001 -19.301 1.00 53.00 76 ILE A O 1
ATOM 629 N N . GLN A 1 77 ? 18.230 -0.725 -21.412 1.00 55.22 77 GLN A N 1
ATOM 630 C CA . GLN A 1 77 ? 17.227 0.218 -21.935 1.00 55.22 77 GLN A CA 1
ATOM 631 C C . GLN A 1 77 ? 15.799 -0.312 -21.752 1.00 55.22 77 GLN A C 1
ATOM 633 O O . GLN A 1 77 ? 15.008 -0.314 -22.696 1.00 55.22 77 GLN A O 1
ATOM 638 N N . ASP A 1 78 ? 15.473 -0.868 -20.588 1.00 61.78 78 ASP A N 1
ATOM 639 C CA . ASP A 1 78 ? 14.315 -1.749 -20.501 1.00 61.78 78 ASP A CA 1
ATOM 640 C C . ASP A 1 78 ? 13.154 -1.098 -19.750 1.00 61.78 78 ASP A C 1
ATOM 642 O O . ASP A 1 78 ? 12.951 -1.290 -18.553 1.00 61.78 78 ASP A O 1
ATOM 646 N N . GLU A 1 79 ? 12.321 -0.370 -20.501 1.00 65.19 79 GLU A N 1
ATOM 647 C CA . GLU A 1 79 ? 10.953 -0.021 -20.089 1.00 65.19 79 GLU A CA 1
ATOM 648 C C . GLU A 1 79 ? 10.211 -1.246 -19.517 1.00 65.19 79 GLU A C 1
ATOM 650 O O . GLU A 1 79 ? 9.341 -1.102 -18.656 1.00 65.19 79 GLU A O 1
ATOM 655 N N . ARG A 1 80 ? 10.579 -2.467 -19.949 1.00 70.25 80 ARG A N 1
ATOM 656 C CA . ARG A 1 80 ? 10.044 -3.718 -19.403 1.00 70.25 80 ARG A CA 1
ATOM 657 C C . ARG A 1 80 ? 10.495 -3.982 -17.969 1.00 70.25 80 ARG A C 1
ATOM 659 O O . ARG A 1 80 ? 9.672 -4.440 -17.193 1.00 70.25 80 ARG A O 1
ATOM 666 N N . GLU A 1 81 ? 11.729 -3.668 -17.577 1.00 70.56 81 GLU A N 1
ATOM 667 C CA . GLU A 1 81 ? 12.188 -3.880 -16.194 1.00 70.56 81 GLU A CA 1
ATOM 668 C C . GLU A 1 81 ? 11.509 -2.901 -15.227 1.00 70.56 81 GLU A C 1
ATOM 670 O O . GLU A 1 81 ? 11.037 -3.303 -14.164 1.00 70.56 81 GLU A O 1
ATOM 675 N N . ILE A 1 82 ? 11.330 -1.642 -15.638 1.00 72.50 82 ILE A N 1
ATOM 676 C CA . ILE A 1 82 ? 10.528 -0.658 -14.888 1.00 72.50 82 ILE A CA 1
ATOM 677 C C . ILE A 1 82 ? 9.064 -1.117 -14.786 1.00 72.50 82 ILE A C 1
ATOM 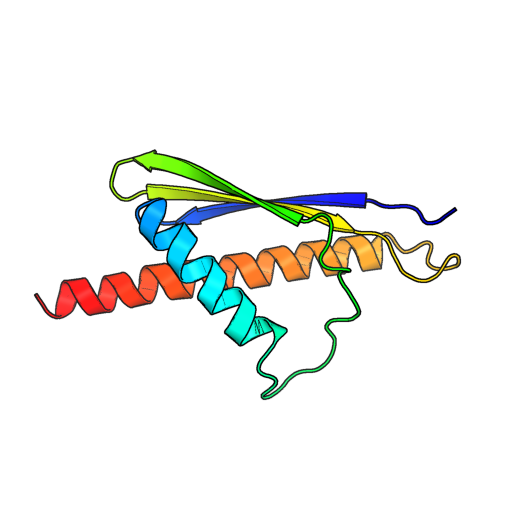679 O O . ILE A 1 82 ? 8.435 -1.002 -13.725 1.00 72.50 82 ILE A O 1
ATOM 683 N N . ALA A 1 83 ? 8.503 -1.656 -15.873 1.00 76.81 83 ALA A N 1
ATOM 684 C CA . ALA A 1 83 ? 7.156 -2.217 -15.869 1.00 76.81 83 ALA A CA 1
ATOM 685 C C . ALA A 1 83 ? 7.052 -3.451 -14.957 1.00 76.81 83 ALA A C 1
ATOM 687 O O . ALA A 1 83 ? 6.047 -3.615 -14.266 1.00 76.81 83 ALA A O 1
ATOM 688 N N . ASP A 1 84 ? 8.078 -4.296 -14.906 1.00 77.12 84 ASP A N 1
ATOM 689 C CA . ASP A 1 84 ? 8.143 -5.477 -14.044 1.00 77.12 84 ASP A CA 1
ATOM 690 C C . ASP A 1 84 ? 8.247 -5.083 -12.573 1.00 77.12 84 ASP A C 1
ATOM 692 O O . ASP A 1 84 ? 7.470 -5.584 -11.760 1.00 77.12 84 ASP A O 1
ATOM 696 N N . ALA A 1 85 ? 9.108 -4.118 -12.242 1.00 74.19 85 ALA A N 1
ATOM 697 C CA . ALA A 1 85 ? 9.205 -3.535 -10.907 1.00 74.19 85 ALA A CA 1
ATOM 698 C C . ALA A 1 85 ? 7.870 -2.907 -10.472 1.00 74.19 85 ALA A C 1
ATOM 700 O O . ALA A 1 85 ? 7.403 -3.133 -9.354 1.00 74.19 85 ALA A O 1
ATOM 701 N N . SER A 1 86 ? 7.200 -2.189 -11.378 1.00 77.25 86 SER A N 1
ATOM 702 C CA . SER A 1 86 ? 5.874 -1.613 -11.127 1.00 77.25 86 SER A CA 1
ATOM 703 C C . SER A 1 86 ? 4.817 -2.688 -10.856 1.00 77.25 86 SER A C 1
ATOM 705 O O . SER A 1 86 ? 4.091 -2.597 -9.867 1.00 77.25 86 SER A O 1
ATOM 707 N N . ARG A 1 87 ? 4.748 -3.730 -11.698 1.00 81.12 87 ARG A N 1
ATOM 708 C CA . ARG A 1 87 ? 3.817 -4.861 -11.525 1.00 81.12 87 ARG A CA 1
ATOM 709 C C . ARG A 1 87 ? 4.100 -5.639 -10.245 1.00 81.12 87 ARG A C 1
ATOM 711 O O . ARG A 1 87 ? 3.172 -6.103 -9.585 1.00 81.12 87 ARG A O 1
ATOM 718 N N . HIS A 1 88 ? 5.372 -5.787 -9.894 1.00 78.62 88 HIS A N 1
ATOM 719 C CA . HIS A 1 88 ? 5.778 -6.429 -8.656 1.00 78.62 88 HIS A CA 1
ATOM 720 C C . HIS A 1 88 ? 5.324 -5.615 -7.440 1.00 78.62 88 HIS A C 1
ATOM 722 O O . HIS A 1 88 ? 4.723 -6.181 -6.530 1.00 78.62 88 HIS A O 1
ATOM 728 N N . LEU A 1 89 ? 5.515 -4.291 -7.449 1.00 80.50 89 LEU A N 1
ATOM 729 C CA . LEU A 1 89 ? 5.029 -3.416 -6.379 1.00 80.50 89 LEU A CA 1
ATOM 730 C C . LEU A 1 89 ? 3.500 -3.486 -6.235 1.00 80.50 89 LEU A C 1
ATOM 732 O O . LEU A 1 89 ? 2.998 -3.567 -5.114 1.00 80.50 89 LEU A O 1
ATOM 736 N N . ASP A 1 90 ? 2.764 -3.530 -7.350 1.00 84.06 90 ASP A N 1
ATOM 737 C CA . ASP A 1 90 ? 1.309 -3.730 -7.341 1.00 84.06 90 ASP A CA 1
ATOM 738 C C . ASP A 1 90 ? 0.923 -5.056 -6.658 1.00 84.06 90 ASP A C 1
ATOM 740 O O . ASP A 1 90 ? 0.020 -5.090 -5.818 1.00 84.06 90 ASP A O 1
ATOM 744 N N . TRP A 1 91 ? 1.638 -6.145 -6.959 1.00 83.75 91 TRP A N 1
ATOM 745 C CA . TRP A 1 91 ? 1.417 -7.452 -6.334 1.00 83.75 91 TRP A CA 1
ATOM 746 C C . TRP A 1 91 ? 1.724 -7.449 -4.828 1.00 83.75 91 TRP A C 1
ATOM 748 O O . TRP A 1 91 ? 0.929 -7.955 -4.033 1.00 83.75 91 TRP A O 1
ATOM 758 N N . VAL A 1 92 ? 2.841 -6.838 -4.421 1.00 82.69 92 VAL A N 1
ATOM 759 C CA . VAL A 1 92 ? 3.243 -6.709 -3.011 1.00 82.69 92 VAL A CA 1
ATOM 760 C C . VAL A 1 92 ? 2.192 -5.928 -2.218 1.00 82.69 92 VAL A C 1
ATOM 762 O O . VAL A 1 92 ? 1.765 -6.368 -1.149 1.00 82.69 92 VAL A O 1
ATOM 765 N N . LEU A 1 93 ? 1.720 -4.799 -2.753 1.00 87.56 93 LEU A N 1
ATOM 766 C CA . LEU A 1 93 ? 0.700 -3.974 -2.107 1.00 87.56 93 LEU A CA 1
ATOM 767 C C . LEU A 1 93 ? -0.659 -4.679 -2.019 1.00 87.56 93 LEU A C 1
ATOM 769 O O . LEU A 1 93 ? -1.337 -4.576 -0.995 1.00 87.56 93 LEU A O 1
ATOM 773 N N . ALA A 1 94 ? -1.043 -5.447 -3.041 1.00 86.88 94 ALA A N 1
ATOM 774 C CA . ALA A 1 94 ? -2.246 -6.275 -2.985 1.00 86.88 94 ALA A CA 1
ATOM 775 C C . ALA A 1 94 ? -2.155 -7.325 -1.864 1.00 86.88 94 ALA A C 1
ATOM 777 O O . ALA A 1 94 ? -3.077 -7.458 -1.056 1.00 86.88 94 ALA A O 1
ATOM 778 N N . ARG A 1 95 ? -1.011 -8.010 -1.750 1.00 84.06 95 ARG A N 1
ATOM 779 C CA . ARG A 1 95 ? -0.749 -8.990 -0.686 1.00 84.06 95 ARG A CA 1
ATOM 780 C C . ARG A 1 95 ? -0.792 -8.353 0.702 1.00 84.06 95 ARG A C 1
ATOM 782 O O . ARG A 1 95 ? -1.329 -8.941 1.640 1.00 84.06 95 ARG A O 1
ATOM 789 N N . TYR A 1 96 ? -0.247 -7.146 0.824 1.00 86.06 96 TYR A N 1
ATOM 790 C CA . TYR A 1 96 ? -0.257 -6.385 2.065 1.00 86.06 96 TYR A CA 1
ATOM 791 C C . TYR A 1 96 ? -1.681 -6.016 2.505 1.00 86.06 96 TYR A C 1
ATOM 793 O O . TYR A 1 96 ? -2.051 -6.236 3.660 1.00 86.06 96 TYR A O 1
ATOM 801 N N . LYS A 1 97 ? -2.521 -5.547 1.572 1.00 90.00 97 LYS A N 1
ATOM 802 C CA . LYS A 1 97 ? -3.948 -5.291 1.827 1.00 90.00 97 LYS A CA 1
ATOM 803 C C . LYS A 1 97 ? -4.667 -6.542 2.326 1.00 90.00 97 LYS A C 1
ATOM 805 O O . LYS A 1 97 ? -5.337 -6.492 3.354 1.00 90.00 97 LYS A O 1
ATOM 810 N N . GLU A 1 98 ? -4.499 -7.670 1.636 1.00 87.12 98 GLU A N 1
ATOM 811 C CA . GLU A 1 98 ? -5.097 -8.946 2.049 1.00 87.12 98 GLU A CA 1
ATOM 812 C C . GLU A 1 98 ? -4.660 -9.361 3.459 1.00 87.12 98 GLU A C 1
ATOM 814 O O . GLU A 1 98 ? -5.469 -9.847 4.255 1.00 87.12 98 GLU A O 1
ATOM 819 N N . PHE A 1 99 ? -3.379 -9.182 3.783 1.00 84.94 99 PHE A N 1
ATOM 820 C CA . PHE A 1 99 ? -2.833 -9.514 5.092 1.00 84.94 99 PHE A CA 1
ATOM 821 C C . PHE A 1 99 ? -3.511 -8.706 6.208 1.00 84.94 99 PHE A C 1
ATOM 823 O O . PHE A 1 99 ? -4.048 -9.307 7.144 1.00 84.94 99 PHE A O 1
ATOM 830 N N . LEU A 1 100 ? -3.580 -7.380 6.059 1.00 87.62 100 LEU A N 1
ATOM 831 C CA . LEU A 1 100 ? -4.249 -6.486 7.009 1.00 87.62 10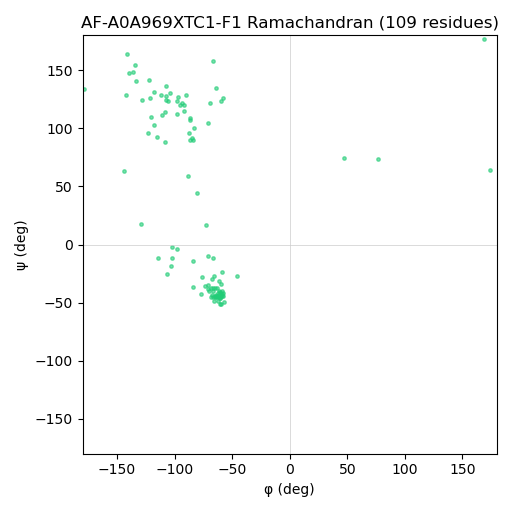0 LEU A CA 1
ATOM 832 C C . LEU A 1 100 ? -5.738 -6.826 7.165 1.00 87.62 100 LEU A C 1
ATOM 834 O O . LEU A 1 100 ? -6.243 -7.047 8.269 1.00 87.62 100 LEU A O 1
ATOM 838 N N . GLU A 1 101 ? -6.451 -6.941 6.046 1.00 86.00 101 GLU A N 1
ATOM 839 C CA . GLU A 1 101 ? -7.908 -7.093 6.056 1.00 86.00 101 GLU A CA 1
ATOM 840 C C . GLU A 1 101 ? -8.342 -8.491 6.514 1.00 86.00 101 GLU A C 1
ATOM 842 O O . GLU A 1 101 ? -9.314 -8.635 7.262 1.00 86.00 101 GLU A O 1
ATOM 847 N N . SER A 1 102 ? -7.586 -9.539 6.169 1.00 82.75 102 SER A N 1
ATOM 848 C CA . SER A 1 102 ? -7.871 -10.905 6.632 1.00 82.75 102 SER A CA 1
ATOM 849 C C . SER A 1 102 ? -7.655 -11.085 8.138 1.00 82.75 102 SER A C 1
ATOM 851 O O . SER A 1 102 ? -8.324 -11.915 8.770 1.00 82.75 102 SER A O 1
ATOM 853 N N . ARG A 1 103 ? -6.731 -10.325 8.740 1.00 72.31 103 ARG A N 1
ATOM 854 C CA . ARG A 1 103 ? -6.505 -10.324 10.191 1.00 72.31 103 ARG A CA 1
ATOM 855 C C . ARG A 1 103 ? -7.676 -9.652 10.908 1.00 72.31 103 ARG A C 1
ATOM 857 O O . ARG A 1 103 ? -8.168 -10.182 11.906 1.00 72.31 103 ARG A O 1
ATOM 864 N N . ARG A 1 104 ? -8.223 -8.584 10.324 1.00 66.25 104 ARG A N 1
ATOM 865 C CA . ARG A 1 104 ? -9.417 -7.891 10.824 1.00 66.25 104 ARG A CA 1
ATOM 866 C C . ARG A 1 104 ? -10.678 -8.750 10.794 1.00 66.25 104 ARG A C 1
ATOM 868 O O . ARG A 1 104 ? -11.414 -8.788 11.779 1.00 66.25 104 ARG A O 1
ATOM 875 N N . VAL A 1 105 ? -10.907 -9.491 9.707 1.00 62.03 105 VAL A N 1
ATOM 876 C CA . VAL A 1 105 ? -12.033 -10.441 9.608 1.00 62.03 105 VAL A CA 1
ATOM 877 C C . VAL A 1 105 ? -11.952 -11.507 10.704 1.00 62.03 105 VAL A C 1
ATOM 879 O O . VAL A 1 105 ? -12.968 -11.849 11.310 1.00 62.03 105 VAL A O 1
ATOM 882 N N . ARG A 1 106 ? -10.746 -12.005 11.003 1.00 62.12 106 ARG A N 1
ATOM 883 C CA . ARG A 1 106 ? -10.532 -12.980 12.083 1.00 62.12 106 ARG A CA 1
ATOM 884 C C . ARG A 1 106 ? -10.783 -12.383 13.468 1.00 62.12 106 ARG A C 1
ATOM 886 O O . ARG A 1 106 ? -11.462 -13.023 14.264 1.00 62.12 106 ARG A O 1
ATOM 893 N N . MET A 1 107 ? -10.308 -11.166 13.735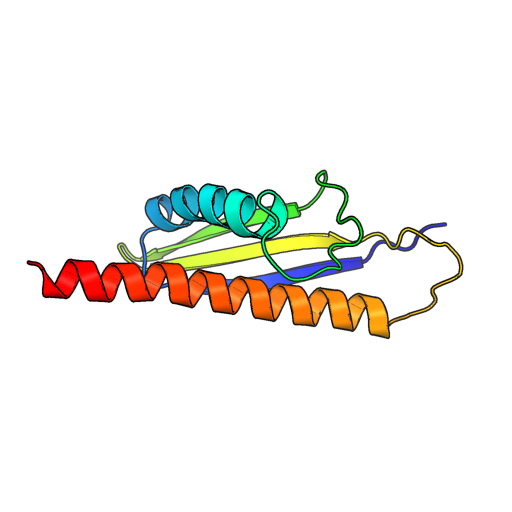 1.00 58.00 107 MET A N 1
ATOM 894 C CA . MET A 1 107 ? -10.532 -10.489 15.021 1.00 58.00 107 MET A CA 1
ATOM 895 C C . MET A 1 107 ? -12.007 -10.125 15.247 1.00 58.00 107 MET A C 1
ATOM 897 O O . MET A 1 107 ? -12.523 -10.351 16.335 1.00 58.00 107 MET A O 1
ATOM 901 N N . ARG A 1 108 ? -12.726 -9.664 14.212 1.00 59.62 108 ARG A N 1
ATOM 902 C CA . ARG A 1 108 ? -14.170 -9.365 14.298 1.00 59.62 108 ARG A CA 1
ATOM 903 C C . ARG A 1 108 ? -15.047 -10.595 14.538 1.00 59.62 108 ARG A C 1
ATOM 905 O O . ARG A 1 108 ? -16.130 -10.453 15.081 1.00 59.62 108 ARG A O 1
ATOM 912 N N . LYS A 1 109 ? -14.615 -11.787 14.114 1.00 55.75 109 LYS A N 1
ATOM 913 C CA . LYS A 1 109 ? -15.359 -13.044 14.318 1.00 55.75 109 LYS A CA 1
ATOM 914 C C . LYS A 1 109 ? -15.107 -13.676 15.697 1.00 55.75 109 LYS A C 1
ATOM 916 O O . LYS A 1 109 ? -15.818 -14.602 16.071 1.00 55.75 109 LYS A O 1
ATOM 921 N N . ALA A 1 110 ? -14.078 -13.221 16.411 1.00 54.78 110 ALA A N 1
ATOM 922 C CA . ALA A 1 110 ? -13.688 -13.726 17.727 1.00 54.78 110 ALA A CA 1
ATOM 923 C C . ALA A 1 110 ? -14.214 -12.871 18.900 1.00 54.78 110 ALA A C 1
ATOM 925 O O . ALA A 1 110 ? -13.996 -13.250 20.050 1.00 54.78 110 ALA A O 1
ATOM 926 N N . ALA A 1 111 ? -14.878 -11.747 18.609 1.00 48.84 111 ALA A N 1
ATOM 927 C CA . ALA A 1 111 ? -15.565 -10.874 19.562 1.00 48.84 111 ALA A CA 1
ATOM 928 C C . ALA A 1 111 ? -17.079 -11.125 19.525 1.00 48.84 111 ALA A C 1
ATOM 930 O O . ALA A 1 111 ? -17.711 -11.004 20.597 1.00 48.84 111 ALA A O 1
#